Protein AF-A0A1K2EE56-F1 (afdb_monomer_lite)

pLDDT: mean 72.57, std 14.97, range [38.91, 89.44]

InterPro domains:
  IPR010872 MDMPI C-terminal [PF07398] (37-131)

Sequence (141 aa):
MSWFIAHCRRFGASFIRDSAYDGQITTGAPQPLPEEAALDGVDEFLSTCCAGPYTWPYEPAVVGYHATEGQSWRLSLSADGVRATHFPEPGTEPGTAVDASLRGTAGELVLALYSRVPVDSLKLDGDRRILDLLLERDPDA

Organism: Streptomyces atratus (NCBI:txid1893)

Foldseek 3Di:
DAVLLVQLVVFVVPDVPDPDDPPPPPDPDPDQDPQVRLLVLLQCSCCGSVWDQFADPDPWFKEKEAAPVAKIKIWTHHRRTIDIDTDRHHPPDDPPDHQKYWYYHSRVSSCCSNVVDPSVVTDMDHDCVVVVCSRNDDSVD

Secondary structure (DSSP, 8-state):
--HHHHHHHHHTTS-S-SSS-TT-TTS---PPPPHHHHHHHHHHHIIIII-BS----SS-EEEEEEETTS-EEEEEEETTEEEEEEESSTT-S-SPPPSEEEEE-HHHHHHHHTTSS-GGGSEEEE-HHHHHHHHH--TT-

Radius of gyration: 14.97 Å; chains: 1; bounding box: 31×32×46 Å

Structure (mmCIF, N/CA/C/O backbone):
data_AF-A0A1K2EE56-F1
#
_entry.id   AF-A0A1K2EE56-F1
#
loop_
_atom_site.group_PDB
_atom_site.id
_atom_site.type_symbol
_atom_site.label_atom_id
_atom_site.label_alt_id
_atom_site.label_comp_id
_atom_site.label_asym_id
_atom_site.label_entity_id
_atom_site.label_seq_id
_atom_site.pdbx_PDB_ins_code
_atom_site.Cartn_x
_atom_site.Cartn_y
_atom_site.Cartn_z
_atom_site.occupancy
_atom_site.B_iso_or_equiv
_atom_site.auth_seq_id
_atom_site.auth_comp_id
_atom_site.auth_asym_id
_atom_site.auth_atom_id
_atom_site.pdbx_PDB_model_num
ATOM 1 N N . MET A 1 1 ? 8.145 -17.348 2.581 1.00 48.38 1 MET A N 1
ATOM 2 C CA . MET A 1 1 ? 8.134 -16.059 3.306 1.00 48.38 1 MET A CA 1
ATOM 3 C C . MET A 1 1 ? 8.915 -15.100 2.446 1.00 48.38 1 MET A C 1
ATOM 5 O O . MET A 1 1 ? 10.114 -15.301 2.315 1.00 48.38 1 MET A O 1
ATOM 9 N N . SER A 1 2 ? 8.234 -14.173 1.778 1.00 54.34 2 SER A N 1
ATOM 10 C CA . SER A 1 2 ? 8.887 -13.279 0.827 1.00 54.34 2 SER A CA 1
ATOM 11 C C . SER A 1 2 ? 9.870 -12.350 1.534 1.00 54.34 2 SER A C 1
ATOM 13 O O . SER A 1 2 ? 9.592 -11.893 2.648 1.00 54.34 2 SER A O 1
ATOM 15 N N . TRP A 1 3 ? 11.016 -12.097 0.900 1.00 60.59 3 TRP A N 1
ATOM 16 C CA . TRP A 1 3 ? 12.071 -11.223 1.414 1.00 60.59 3 TRP A CA 1
ATOM 17 C C . TRP A 1 3 ? 11.515 -9.864 1.845 1.00 60.59 3 TRP A C 1
ATOM 19 O O . TRP A 1 3 ? 11.870 -9.379 2.917 1.00 60.59 3 TRP A O 1
ATOM 29 N N . PHE A 1 4 ? 10.550 -9.323 1.093 1.00 58.31 4 PHE A N 1
ATOM 30 C CA . PHE A 1 4 ? 9.868 -8.067 1.398 1.00 58.31 4 PHE A CA 1
ATOM 31 C C . PHE A 1 4 ? 9.355 -8.030 2.840 1.00 58.31 4 PHE A C 1
ATOM 33 O O . PHE A 1 4 ? 9.675 -7.121 3.597 1.00 58.31 4 PHE A O 1
ATOM 40 N N . ILE A 1 5 ? 8.668 -9.085 3.284 1.00 59.22 5 ILE A N 1
ATOM 41 C CA . ILE A 1 5 ? 8.123 -9.187 4.644 1.00 59.22 5 ILE A CA 1
ATOM 42 C C . ILE A 1 5 ? 9.253 -9.242 5.687 1.00 59.22 5 ILE A C 1
ATOM 44 O O . ILE A 1 5 ? 9.114 -8.699 6.785 1.00 59.22 5 ILE A O 1
ATOM 48 N N . ALA A 1 6 ? 10.374 -9.896 5.372 1.00 60.56 6 ALA A N 1
ATOM 49 C CA . ALA A 1 6 ? 11.528 -9.992 6.265 1.00 60.56 6 ALA A CA 1
ATOM 50 C C . ALA A 1 6 ? 12.303 -8.665 6.365 1.00 60.56 6 ALA A C 1
ATOM 52 O O . ALA A 1 6 ? 12.691 -8.269 7.466 1.00 60.56 6 ALA A O 1
ATOM 53 N N . HIS A 1 7 ? 12.479 -7.955 5.251 1.00 65.50 7 HIS A N 1
ATOM 54 C CA . HIS A 1 7 ? 13.113 -6.641 5.198 1.00 65.50 7 HIS A CA 1
ATOM 55 C C . HIS A 1 7 ? 12.245 -5.567 5.855 1.00 65.50 7 HIS A C 1
ATOM 57 O O . HIS A 1 7 ? 12.728 -4.839 6.719 1.00 65.50 7 HIS A O 1
ATOM 63 N N . CYS A 1 8 ? 10.943 -5.544 5.564 1.00 58.62 8 CYS A N 1
ATOM 64 C CA . CYS A 1 8 ? 9.997 -4.634 6.206 1.00 58.62 8 CYS A CA 1
ATOM 65 C C . CYS A 1 8 ? 9.959 -4.837 7.727 1.00 58.62 8 CYS A C 1
ATOM 67 O O . CYS A 1 8 ? 9.932 -3.875 8.484 1.00 58.62 8 CYS A O 1
ATOM 69 N N . ARG A 1 9 ? 10.050 -6.084 8.217 1.00 57.75 9 ARG A N 1
ATOM 70 C CA . ARG A 1 9 ? 10.185 -6.358 9.662 1.00 57.75 9 ARG A CA 1
ATOM 71 C C . ARG A 1 9 ? 11.516 -5.896 10.254 1.00 57.75 9 ARG A C 1
ATOM 73 O O . ARG A 1 9 ? 11.573 -5.621 11.449 1.00 57.75 9 ARG A O 1
ATOM 80 N N . ARG A 1 10 ? 12.584 -5.849 9.454 1.00 56.53 10 ARG A N 1
ATOM 81 C CA . ARG A 1 10 ? 13.910 -5.386 9.881 1.00 56.53 10 ARG A CA 1
ATOM 82 C C . ARG A 1 10 ? 13.981 -3.859 9.972 1.00 56.53 10 ARG A C 1
ATOM 84 O O . ARG A 1 10 ? 14.653 -3.361 10.869 1.00 56.53 10 ARG A O 1
ATOM 91 N N . PHE A 1 11 ? 13.290 -3.144 9.082 1.00 51.88 11 PHE A N 1
ATOM 92 C CA . PHE A 1 11 ? 13.270 -1.677 9.038 1.00 51.88 11 PHE A CA 1
ATOM 93 C C . PHE A 1 11 ? 12.128 -1.053 9.861 1.00 51.88 11 PHE A C 1
ATOM 95 O O . PHE A 1 11 ? 12.376 -0.097 10.591 1.00 51.88 11 PHE A O 1
ATOM 102 N N . GLY A 1 12 ? 10.938 -1.665 9.890 1.00 47.88 12 GLY A N 1
ATOM 103 C CA . GLY A 1 12 ? 9.771 -1.219 10.674 1.00 47.88 12 GLY A CA 1
ATOM 104 C C . GLY A 1 12 ? 9.897 -1.368 12.199 1.00 47.88 12 GLY A C 1
ATOM 105 O O . GLY A 1 12 ? 8.917 -1.227 12.925 1.00 47.88 12 GLY A O 1
ATOM 106 N N . ALA A 1 13 ? 11.091 -1.682 12.713 1.00 44.81 13 ALA A N 1
ATOM 107 C CA . ALA A 1 13 ? 11.395 -1.648 14.145 1.00 44.81 13 ALA A CA 1
ATOM 108 C C . ALA A 1 13 ? 11.810 -0.245 14.626 1.00 44.81 13 ALA A C 1
ATOM 110 O O . ALA A 1 13 ? 11.920 -0.007 15.832 1.00 44.81 13 ALA A O 1
ATOM 111 N N . SER A 1 14 ? 12.035 0.696 13.705 1.00 44.38 14 SER A N 1
ATOM 112 C CA . SER A 1 14 ? 12.159 2.100 14.055 1.00 44.38 14 SER A CA 1
ATOM 113 C C . SER A 1 14 ? 10.811 2.776 13.830 1.00 44.38 14 SER A C 1
ATOM 115 O O . SER A 1 14 ? 10.504 3.161 12.717 1.00 44.38 14 SER A O 1
ATOM 117 N N . PHE A 1 15 ? 10.085 3.009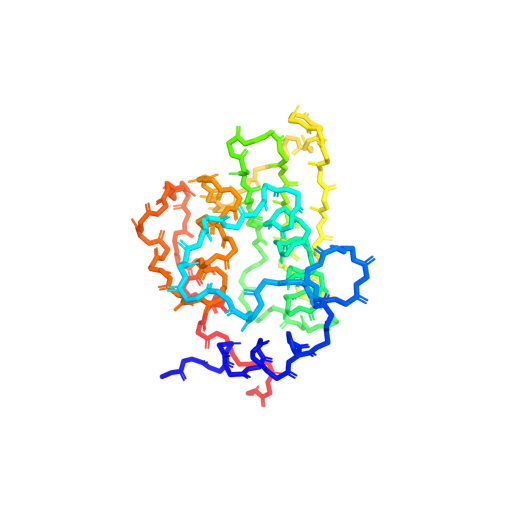 14.928 1.00 46.66 15 PHE A N 1
ATOM 118 C CA . PHE A 1 15 ? 9.266 4.214 15.115 1.00 46.66 15 PHE A CA 1
ATOM 119 C C . PHE A 1 15 ? 7.726 4.143 15.024 1.00 46.66 15 PHE A C 1
ATOM 121 O O . PHE A 1 15 ? 7.102 5.076 14.548 1.00 46.66 15 PHE A O 1
ATOM 128 N N . ILE A 1 16 ? 7.090 3.209 15.746 1.00 44.25 16 ILE A N 1
ATOM 129 C CA . ILE A 1 16 ? 5.915 3.593 16.570 1.00 44.25 16 ILE A CA 1
ATOM 130 C C . ILE A 1 16 ? 6.441 4.396 17.778 1.00 44.25 16 ILE A C 1
ATOM 132 O O . ILE A 1 16 ? 6.424 3.923 18.912 1.00 44.25 16 ILE A O 1
ATOM 136 N N . ARG A 1 17 ? 7.095 5.540 17.546 1.00 38.91 17 ARG A N 1
ATOM 137 C CA . ARG A 1 17 ? 7.895 6.206 18.589 1.00 38.91 17 ARG A CA 1
ATOM 138 C C . ARG A 1 17 ? 7.909 7.732 18.453 1.00 38.91 17 ARG A C 1
ATOM 140 O O . ARG A 1 17 ? 8.930 8.303 18.753 1.00 38.91 17 ARG A O 1
ATOM 147 N N . ASP A 1 18 ? 6.811 8.408 18.088 1.00 42.44 18 ASP A N 1
ATOM 148 C CA . ASP A 1 18 ? 6.636 9.822 18.531 1.00 42.44 18 ASP A CA 1
ATOM 149 C C . ASP A 1 18 ? 5.214 10.401 18.568 1.00 42.44 18 ASP A C 1
ATOM 151 O O . ASP A 1 18 ? 5.056 11.589 18.825 1.00 42.44 18 ASP A O 1
ATOM 155 N N . SER A 1 19 ? 4.133 9.639 18.407 1.00 46.56 19 SER A N 1
ATOM 156 C CA . SER A 1 19 ? 2.819 10.189 18.776 1.00 46.56 19 SER A CA 1
ATOM 157 C C . SER A 1 19 ? 1.923 9.147 19.432 1.00 46.56 19 SER A C 1
ATOM 159 O O . SER A 1 19 ? 1.228 8.373 18.794 1.00 46.56 19 SER A O 1
ATOM 161 N N . ALA A 1 20 ? 1.967 9.144 20.768 1.00 42.81 20 ALA A N 1
ATOM 162 C CA . ALA A 1 20 ? 0.908 8.664 21.659 1.00 42.81 20 ALA A CA 1
ATOM 163 C C . ALA A 1 20 ? 0.602 7.149 21.765 1.00 42.81 20 ALA A C 1
ATOM 165 O O . ALA A 1 20 ? -0.478 6.810 22.242 1.00 42.81 20 ALA A O 1
ATOM 166 N N . TYR A 1 21 ? 1.515 6.227 21.427 1.00 48.47 21 TYR A N 1
ATOM 167 C CA . TYR A 1 21 ? 1.211 4.781 21.524 1.00 48.47 21 TYR A CA 1
ATOM 168 C C . TYR A 1 21 ? 1.878 3.984 22.669 1.00 48.47 21 TYR A C 1
ATOM 170 O O . TYR A 1 21 ? 1.468 2.856 22.934 1.00 48.47 21 TYR A O 1
ATOM 178 N N . ASP A 1 22 ? 2.810 4.532 23.456 1.00 45.53 22 ASP A N 1
ATOM 179 C CA . ASP A 1 22 ? 3.476 3.748 24.529 1.00 45.53 22 ASP A CA 1
ATOM 180 C C . ASP A 1 22 ? 2.596 3.470 25.784 1.00 45.53 22 ASP A C 1
ATOM 182 O O . ASP A 1 22 ? 3.081 3.096 26.849 1.00 45.53 22 ASP A O 1
ATOM 186 N N . GLY A 1 23 ? 1.271 3.649 25.687 1.00 47.28 23 GLY A N 1
ATOM 187 C CA . GLY A 1 23 ? 0.319 3.445 26.787 1.00 47.28 23 GLY A CA 1
ATOM 188 C C . GLY A 1 23 ? -0.467 2.125 26.773 1.00 47.28 23 GLY A C 1
ATOM 189 O O . GLY A 1 23 ? -1.048 1.769 27.798 1.00 47.28 23 GLY A O 1
ATOM 190 N N . GLN A 1 24 ? -0.528 1.384 25.657 1.00 48.72 24 GLN A N 1
ATOM 191 C CA . GLN A 1 24 ? -1.513 0.292 25.497 1.00 48.72 24 GLN A CA 1
ATOM 192 C C . GLN A 1 24 ? -0.964 -1.145 25.551 1.00 48.72 24 GLN A C 1
ATOM 194 O O . GLN A 1 24 ? -1.748 -2.089 25.471 1.00 48.72 24 GLN A O 1
ATOM 199 N N . ILE A 1 25 ? 0.329 -1.361 25.817 1.00 46.16 25 ILE A N 1
ATOM 200 C CA . ILE A 1 25 ? 0.898 -2.724 25.957 1.00 46.16 25 ILE A CA 1
ATOM 201 C C . ILE A 1 25 ? 0.591 -3.392 27.325 1.00 46.16 25 ILE A C 1
ATOM 203 O O . ILE A 1 25 ? 1.012 -4.515 27.586 1.00 46.16 25 ILE A O 1
ATOM 207 N N . THR A 1 26 ? -0.228 -2.780 28.191 1.00 43.41 26 THR A N 1
ATOM 208 C CA . THR A 1 26 ? -0.585 -3.367 29.507 1.00 43.41 26 THR A CA 1
ATOM 209 C C . THR A 1 26 ? -1.985 -4.000 29.565 1.00 43.41 26 THR A C 1
ATOM 211 O O . THR A 1 26 ? -2.305 -4.692 30.530 1.00 43.41 26 THR A O 1
ATOM 214 N N . THR A 1 27 ? -2.830 -3.845 28.543 1.00 41.09 27 THR A N 1
ATOM 215 C CA . THR A 1 27 ? -4.244 -4.257 28.630 1.00 41.09 27 THR A CA 1
ATOM 216 C C . THR A 1 27 ? -4.588 -5.144 27.444 1.00 41.09 27 THR A C 1
ATOM 218 O O . THR A 1 27 ? -4.785 -4.650 26.345 1.00 41.09 27 THR A O 1
ATOM 221 N N . GLY A 1 28 ? -4.611 -6.464 27.646 1.00 40.88 28 GLY A N 1
ATOM 222 C CA . GLY A 1 28 ? -4.749 -7.502 26.612 1.00 40.88 28 GLY A CA 1
ATOM 223 C C . GLY A 1 28 ? -6.086 -7.553 25.854 1.00 40.88 28 GLY A C 1
ATOM 224 O O . GLY A 1 28 ? -6.672 -8.625 25.729 1.00 40.88 28 GLY A O 1
ATOM 225 N N . ALA A 1 29 ? -6.560 -6.424 25.331 1.00 40.78 29 ALA A N 1
ATOM 226 C CA . ALA A 1 29 ? -7.643 -6.336 24.367 1.00 40.78 29 ALA A CA 1
ATOM 227 C C . ALA A 1 29 ? -7.073 -5.752 23.062 1.00 40.78 29 ALA A C 1
ATOM 229 O O . ALA A 1 29 ? -6.585 -4.622 23.084 1.00 40.78 29 ALA A O 1
ATOM 230 N N . PRO A 1 30 ? -7.104 -6.479 21.930 1.00 48.38 30 PRO A N 1
ATOM 231 C CA . PRO A 1 30 ? -6.744 -5.911 20.637 1.00 48.38 30 PRO A CA 1
ATOM 232 C C . PRO A 1 30 ? -7.795 -4.859 20.272 1.00 48.38 30 PRO A C 1
ATOM 234 O O . PRO A 1 30 ? -8.851 -5.173 19.727 1.00 48.38 30 PRO A O 1
ATOM 237 N N . GLN A 1 31 ? -7.548 -3.610 20.655 1.00 52.69 31 GLN A N 1
ATOM 238 C CA . GLN A 1 31 ? -8.351 -2.486 20.201 1.00 52.69 31 GLN A CA 1
ATOM 239 C C . GLN A 1 31 ? -7.957 -2.168 18.754 1.00 52.69 31 GLN A C 1
ATOM 241 O O . GLN A 1 31 ? -6.777 -2.291 18.410 1.00 52.69 31 GLN A O 1
ATOM 246 N N . PRO A 1 32 ? -8.929 -1.805 17.897 1.00 60.03 32 PRO A N 1
ATOM 247 C CA . PRO A 1 32 ? -8.628 -1.371 16.540 1.00 60.03 32 PRO A CA 1
ATOM 248 C C . PRO A 1 32 ? -7.619 -0.219 16.595 1.00 60.03 32 PRO A C 1
ATOM 250 O O . PRO A 1 32 ? -7.720 0.651 17.463 1.00 60.03 32 PRO A O 1
ATOM 253 N N . LEU A 1 33 ? -6.623 -0.262 15.704 1.00 64.31 33 LEU A N 1
ATOM 254 C CA . LEU A 1 33 ? -5.613 0.787 15.586 1.00 64.31 33 LEU A CA 1
ATOM 255 C C . LEU A 1 33 ? -6.314 2.147 15.434 1.00 64.31 33 LEU A C 1
ATOM 257 O O . LEU A 1 33 ? -7.255 2.237 14.640 1.00 64.31 33 LEU A O 1
ATOM 261 N N . PRO A 1 34 ? -5.889 3.186 16.177 1.00 74.56 34 PRO A N 1
ATOM 262 C CA . PRO A 1 34 ? -6.380 4.538 15.959 1.00 74.56 34 PRO A CA 1
ATOM 263 C C . PRO A 1 34 ? -6.172 4.930 14.498 1.00 74.56 34 PRO A C 1
ATOM 265 O O . PRO A 1 34 ? -5.117 4.645 13.934 1.00 74.56 34 PRO A O 1
ATOM 268 N N . GLU A 1 35 ? -7.161 5.591 13.908 1.00 78.69 35 GLU A N 1
ATOM 269 C CA . GLU A 1 35 ? -7.138 6.019 12.508 1.00 78.69 35 GLU A CA 1
ATOM 270 C C . GLU A 1 35 ? -5.854 6.783 12.165 1.00 78.69 35 GLU A C 1
ATOM 272 O O . GLU A 1 35 ? -5.132 6.382 11.258 1.00 78.69 35 GLU A O 1
ATOM 277 N N . GLU A 1 36 ? -5.504 7.802 12.953 1.00 77.19 36 GLU A N 1
ATOM 278 C CA . GLU A 1 36 ? -4.295 8.609 12.739 1.00 77.19 36 GLU A CA 1
ATOM 279 C C . GLU A 1 36 ? -3.015 7.762 12.761 1.00 77.19 36 GLU A C 1
ATOM 281 O O . GLU A 1 36 ? -2.142 7.943 11.919 1.00 77.19 36 GLU A O 1
ATOM 286 N N . ALA A 1 37 ? -2.930 6.782 13.666 1.00 78.00 37 ALA A N 1
ATOM 287 C CA . ALA A 1 37 ? -1.782 5.881 13.757 1.00 78.00 37 ALA A CA 1
ATOM 288 C C . ALA A 1 37 ? -1.730 4.881 12.592 1.00 78.00 37 ALA A C 1
ATOM 290 O O . ALA A 1 37 ? -0.652 4.490 12.151 1.00 78.00 37 ALA A O 1
ATOM 291 N N . ALA A 1 38 ? -2.886 4.445 12.090 1.00 82.38 38 ALA A N 1
ATOM 292 C CA . ALA A 1 38 ? -2.947 3.579 10.924 1.00 82.38 38 ALA A CA 1
ATOM 293 C C . ALA A 1 38 ? -2.538 4.335 9.651 1.00 82.38 38 ALA A C 1
ATOM 295 O O . ALA A 1 38 ? -1.778 3.798 8.852 1.00 82.38 38 ALA A O 1
ATOM 296 N N . LEU A 1 39 ? -2.995 5.580 9.492 1.00 83.00 39 LEU A N 1
ATOM 297 C CA . LEU A 1 39 ? -2.630 6.467 8.385 1.00 83.00 39 LEU A CA 1
ATOM 298 C C . LEU A 1 39 ? -1.123 6.773 8.391 1.00 83.00 39 LEU A C 1
ATOM 300 O O . LEU A 1 39 ? -0.461 6.591 7.370 1.00 83.00 39 LEU A O 1
ATOM 304 N N . ASP A 1 40 ? -0.580 7.157 9.550 1.00 82.69 40 ASP A N 1
ATOM 305 C CA . ASP A 1 40 ? 0.857 7.391 9.750 1.00 82.69 40 ASP A CA 1
ATOM 306 C C . ASP A 1 40 ? 1.679 6.124 9.459 1.00 82.69 40 ASP A C 1
ATOM 308 O O . ASP A 1 40 ? 2.674 6.168 8.742 1.00 82.69 40 ASP A O 1
ATOM 312 N N . GLY A 1 41 ? 1.197 4.959 9.904 1.00 81.56 41 GLY A N 1
ATOM 313 C CA . G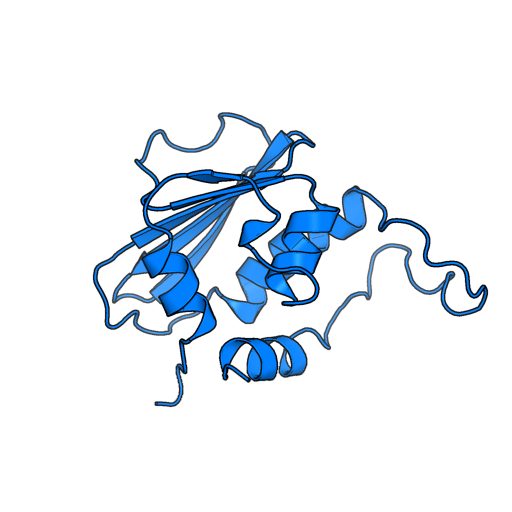LY A 1 41 ? 1.840 3.676 9.627 1.00 81.56 41 GLY A CA 1
ATOM 314 C C . GLY A 1 41 ? 1.85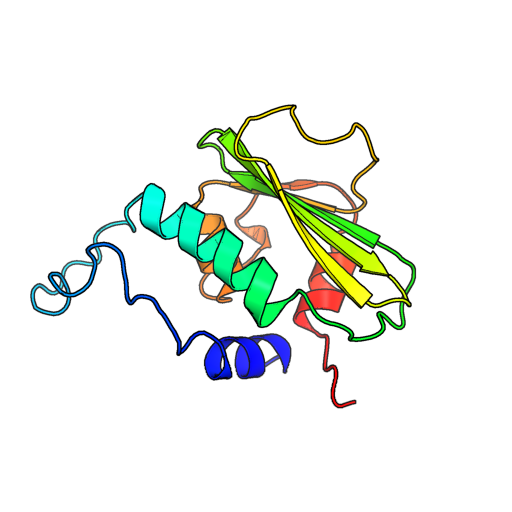7 3.287 8.144 1.00 81.56 41 GLY A C 1
ATOM 315 O O . GLY A 1 41 ? 2.819 2.667 7.695 1.00 81.56 41 GLY A O 1
ATOM 316 N N . VAL A 1 42 ? 0.829 3.640 7.360 1.00 84.81 42 VAL A N 1
ATOM 317 C CA . VAL A 1 42 ? 0.853 3.434 5.898 1.00 84.81 42 VAL A CA 1
ATOM 318 C C . VAL A 1 42 ? 1.905 4.334 5.250 1.00 84.81 42 VAL A C 1
ATOM 320 O O . VAL A 1 42 ? 2.684 3.851 4.426 1.00 84.81 42 VAL A O 1
ATOM 323 N N . ASP A 1 43 ? 1.943 5.618 5.618 1.00 85.38 43 ASP A N 1
ATOM 324 C CA . ASP A 1 43 ? 2.901 6.576 5.056 1.00 85.38 43 ASP A CA 1
ATOM 325 C C . ASP A 1 43 ? 4.350 6.178 5.354 1.00 85.38 43 ASP A C 1
ATOM 327 O O . ASP A 1 43 ? 5.176 6.054 4.442 1.00 85.38 43 ASP A O 1
ATOM 331 N N . GLU A 1 44 ? 4.628 5.888 6.627 1.00 82.56 44 GLU A N 1
ATOM 332 C CA . GLU A 1 44 ? 5.936 5.454 7.106 1.00 82.56 44 GLU A CA 1
ATOM 333 C C . GLU A 1 44 ? 6.383 4.193 6.376 1.00 82.56 44 GLU A C 1
ATOM 335 O O . GLU A 1 44 ? 7.477 4.158 5.816 1.00 82.56 44 GLU A O 1
ATOM 340 N N . PHE A 1 45 ? 5.521 3.182 6.283 1.00 82.44 45 PHE A N 1
ATOM 341 C CA . PHE A 1 45 ? 5.881 1.933 5.628 1.00 82.44 45 PHE A CA 1
ATOM 342 C C . PHE A 1 45 ? 6.225 2.144 4.148 1.00 82.44 45 PHE A C 1
ATOM 344 O O . PHE A 1 45 ? 7.223 1.614 3.652 1.00 82.44 45 PHE A O 1
ATOM 351 N N . LEU A 1 46 ? 5.431 2.935 3.423 1.00 84.88 46 LEU A N 1
ATOM 352 C CA . LEU A 1 46 ? 5.687 3.213 2.010 1.00 84.88 46 LEU A CA 1
ATOM 353 C C . LEU A 1 46 ? 6.969 4.030 1.811 1.00 84.88 46 LEU A C 1
ATOM 355 O O . LEU A 1 46 ? 7.717 3.764 0.870 1.00 84.88 46 LEU A O 1
ATOM 359 N N . SER A 1 47 ? 7.247 4.993 2.686 1.00 80.81 47 SER A N 1
ATOM 360 C CA . SER A 1 47 ? 8.432 5.851 2.605 1.00 80.81 47 SER A CA 1
ATOM 361 C C . SER A 1 47 ? 9.717 5.143 3.060 1.00 80.81 47 SER A C 1
ATOM 363 O O . SER A 1 47 ? 10.775 5.324 2.460 1.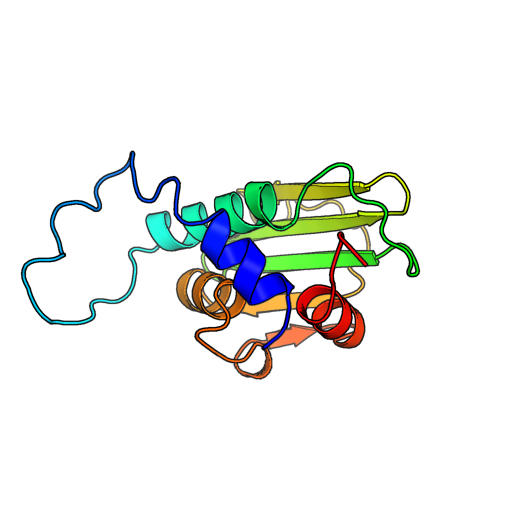00 80.81 47 SER A O 1
ATOM 365 N N . THR A 1 48 ? 9.637 4.289 4.080 1.00 79.69 48 THR A N 1
ATOM 366 C CA . THR A 1 48 ? 10.795 3.614 4.681 1.00 79.69 48 THR A CA 1
ATOM 367 C C . THR A 1 48 ? 11.089 2.266 4.033 1.00 79.69 48 THR A C 1
ATOM 369 O O . THR A 1 48 ? 12.246 1.948 3.762 1.00 79.69 48 THR A O 1
ATOM 372 N N . CYS A 1 49 ? 10.063 1.438 3.818 1.00 75.38 49 CYS A N 1
ATOM 373 C CA . CYS A 1 49 ? 10.244 0.061 3.357 1.00 75.38 49 CYS A CA 1
ATOM 374 C C . CYS A 1 49 ? 10.167 -0.069 1.833 1.00 75.38 49 CYS A C 1
ATOM 376 O O . CYS A 1 49 ? 10.838 -0.928 1.258 1.00 75.38 49 CYS A O 1
ATOM 378 N N . CYS A 1 50 ? 9.351 0.759 1.174 1.00 76.56 50 CYS A N 1
ATOM 379 C CA . CYS A 1 50 ? 9.158 0.676 -0.273 1.00 76.56 50 CYS A CA 1
ATOM 380 C C . CYS A 1 50 ? 9.981 1.715 -1.039 1.00 76.56 50 CYS A C 1
ATOM 382 O O . CYS A 1 50 ? 10.553 1.382 -2.080 1.00 76.56 50 CYS A O 1
ATOM 384 N N . ALA A 1 51 ? 10.040 2.961 -0.564 1.00 80.88 51 ALA A N 1
ATOM 385 C CA . ALA A 1 51 ? 10.766 4.019 -1.250 1.00 80.88 51 ALA A CA 1
ATOM 386 C C . ALA A 1 51 ? 12.281 3.896 -1.045 1.00 80.88 51 ALA A C 1
ATOM 388 O O . ALA A 1 51 ? 12.785 3.531 0.014 1.00 80.88 51 ALA A O 1
ATOM 389 N N . GLY A 1 52 ? 13.030 4.197 -2.099 1.00 79.56 52 GLY A N 1
ATOM 390 C CA . GLY A 1 52 ? 14.482 4.114 -2.076 1.00 79.56 52 GLY A CA 1
ATOM 391 C C . GLY A 1 52 ? 15.095 4.137 -3.472 1.00 79.56 52 GLY A C 1
ATOM 392 O O . GLY A 1 52 ? 14.381 4.044 -4.474 1.00 79.56 52 GLY A O 1
ATOM 393 N N . PRO A 1 53 ? 16.434 4.223 -3.562 1.00 76.00 53 PRO A N 1
ATOM 394 C CA . PRO A 1 53 ? 17.167 4.301 -4.828 1.00 76.00 53 PRO A CA 1
ATOM 395 C C . PRO A 1 53 ? 17.237 2.954 -5.569 1.00 76.00 53 PRO A C 1
ATOM 397 O O . PRO A 1 53 ? 18.071 2.765 -6.448 1.00 76.00 53 PRO A O 1
ATOM 400 N N . TYR A 1 54 ? 16.407 1.986 -5.185 1.00 73.19 54 TYR A N 1
ATOM 401 C CA . TYR A 1 54 ? 16.461 0.638 -5.715 1.00 73.19 54 TYR A CA 1
ATOM 402 C C . TYR A 1 54 ? 15.792 0.574 -7.084 1.00 73.19 54 TYR A C 1
ATOM 404 O O . TYR A 1 54 ? 14.597 0.850 -7.203 1.00 73.19 54 TYR A O 1
ATOM 412 N N . THR A 1 55 ? 16.532 0.120 -8.088 1.00 77.25 55 THR A N 1
ATOM 413 C CA . THR A 1 55 ? 16.010 -0.092 -9.437 1.00 77.25 55 THR A CA 1
ATOM 414 C C . THR A 1 55 ? 14.872 -1.110 -9.430 1.00 77.25 55 THR A C 1
ATOM 416 O O . THR A 1 55 ? 14.988 -2.200 -8.861 1.00 77.25 55 THR A O 1
ATOM 419 N N . TRP A 1 56 ? 13.755 -0.744 -10.056 1.00 78.75 56 TRP A N 1
ATOM 420 C CA . TRP A 1 56 ? 12.673 -1.665 -10.378 1.00 78.75 56 TRP A CA 1
ATOM 421 C C . TRP A 1 56 ? 13.021 -2.391 -11.691 1.00 78.75 56 TRP A C 1
ATOM 423 O O . TRP A 1 56 ? 13.107 -1.730 -12.725 1.00 78.75 56 TRP A O 1
ATOM 433 N N . PRO A 1 57 ? 13.284 -3.714 -11.671 1.00 71.44 57 PRO A N 1
ATOM 434 C CA . PRO A 1 57 ? 13.743 -4.460 -12.849 1.00 71.44 57 PRO A CA 1
ATOM 435 C C . PRO A 1 57 ? 12.608 -4.823 -13.821 1.00 71.44 57 PRO A C 1
ATOM 437 O O . PRO A 1 57 ? 12.871 -5.354 -14.898 1.00 71.44 57 PRO A O 1
ATOM 440 N N . TYR A 1 58 ? 11.357 -4.563 -13.435 1.00 79.62 58 TYR A N 1
ATOM 441 C CA . TYR A 1 58 ? 10.171 -4.787 -14.256 1.00 79.62 58 TYR A CA 1
ATOM 442 C C . TYR A 1 58 ? 9.722 -3.487 -14.937 1.00 79.62 58 TYR A C 1
ATOM 444 O O . TYR A 1 58 ? 10.363 -2.441 -14.810 1.00 79.62 58 TYR A O 1
ATOM 452 N N . GLU A 1 59 ? 8.611 -3.545 -15.671 1.00 82.44 59 GLU A N 1
ATOM 453 C CA . GLU A 1 59 ? 8.027 -2.356 -16.292 1.00 82.44 59 GLU A CA 1
ATOM 454 C C . GLU A 1 59 ? 7.676 -1.302 -15.225 1.00 82.44 59 GLU A C 1
ATOM 456 O O . GLU A 1 59 ? 7.199 -1.670 -14.143 1.00 82.44 59 GLU A O 1
ATOM 461 N N . PRO A 1 60 ? 7.937 -0.005 -15.490 1.00 84.69 60 PRO A N 1
ATOM 462 C CA . PRO A 1 60 ? 7.556 1.067 -14.583 1.00 84.69 60 PRO A CA 1
ATOM 463 C C . PRO A 1 60 ? 6.064 0.997 -14.277 1.00 84.69 60 PRO A C 1
ATOM 465 O O . PRO A 1 60 ? 5.255 0.871 -15.192 1.00 84.69 60 PRO A O 1
ATOM 468 N N . ALA A 1 61 ? 5.723 1.086 -12.999 1.00 87.62 61 ALA A N 1
ATOM 469 C CA . ALA A 1 61 ? 4.368 0.874 -12.522 1.00 87.62 61 ALA A CA 1
ATOM 470 C C . ALA A 1 61 ? 4.020 1.856 -11.405 1.00 87.62 61 ALA A C 1
ATOM 472 O O . ALA A 1 61 ? 4.868 2.234 -10.597 1.00 87.62 61 ALA A O 1
ATOM 473 N N . VAL A 1 62 ? 2.758 2.254 -11.328 1.00 88.50 62 VAL A N 1
ATOM 474 C CA . VAL A 1 62 ? 2.241 3.152 -10.299 1.00 88.50 62 VAL A CA 1
ATOM 475 C C . VAL A 1 62 ? 1.167 2.432 -9.500 1.00 88.50 62 VAL A C 1
ATOM 477 O O . VAL A 1 62 ? 0.138 2.029 -10.038 1.00 88.50 62 VAL A O 1
ATOM 480 N N . VAL A 1 63 ? 1.390 2.313 -8.193 1.00 88.19 63 VAL A N 1
ATOM 481 C CA . VAL A 1 63 ? 0.428 1.717 -7.264 1.00 88.19 63 VAL A CA 1
ATOM 482 C C . VAL A 1 63 ? -0.223 2.809 -6.422 1.00 88.19 63 VAL A C 1
ATOM 484 O O . VAL A 1 63 ? 0.471 3.564 -5.743 1.00 88.19 63 VAL A O 1
ATOM 487 N N . GLY A 1 64 ? -1.549 2.891 -6.458 1.00 89.38 64 GLY A N 1
ATOM 488 C CA . GLY A 1 64 ? -2.352 3.745 -5.587 1.00 89.38 64 GLY A CA 1
ATOM 489 C C . GLY A 1 64 ? -2.814 3.009 -4.329 1.00 89.38 64 GLY A C 1
ATOM 490 O O . GLY A 1 64 ? -3.209 1.848 -4.371 1.00 89.38 64 GLY A O 1
ATOM 491 N N . TYR A 1 65 ? -2.821 3.694 -3.199 1.00 88.12 65 TYR A N 1
ATOM 492 C CA . TYR A 1 65 ? -3.411 3.225 -1.952 1.00 88.12 65 TYR A CA 1
ATOM 493 C C . TYR A 1 65 ? -4.399 4.287 -1.508 1.00 88.12 65 TYR A C 1
ATOM 495 O O . TYR A 1 65 ? -4.031 5.448 -1.393 1.00 88.12 65 TYR A O 1
ATOM 503 N N . HIS A 1 66 ? -5.646 3.915 -1.259 1.00 88.25 66 HIS A N 1
ATOM 504 C CA . HIS A 1 66 ? -6.668 4.864 -0.840 1.00 88.25 66 HIS A CA 1
ATOM 505 C C . HIS A 1 66 ? -7.333 4.366 0.435 1.00 88.25 66 HIS A C 1
ATOM 507 O O . HIS A 1 66 ? -8.002 3.326 0.436 1.00 88.25 66 HIS A O 1
ATOM 513 N N . ALA A 1 67 ? -7.170 5.143 1.500 1.00 89.12 67 ALA A N 1
ATOM 514 C CA . ALA A 1 67 ? -7.911 4.963 2.730 1.00 89.12 67 ALA A CA 1
ATOM 515 C C . ALA A 1 67 ? -9.342 5.488 2.548 1.00 89.12 67 ALA A C 1
ATOM 517 O O . ALA A 1 67 ? -9.575 6.541 1.947 1.00 89.12 67 ALA A O 1
ATOM 518 N N . THR A 1 68 ? -10.320 4.770 3.092 1.00 86.12 68 THR A N 1
ATOM 519 C CA . THR A 1 68 ? -11.719 5.229 3.163 1.00 86.12 68 THR A CA 1
ATOM 520 C C . THR A 1 68 ? -11.896 6.508 3.983 1.00 86.12 68 THR A C 1
ATOM 522 O O . THR A 1 68 ? -12.857 7.246 3.790 1.00 86.12 68 THR A O 1
ATOM 525 N N . GLU A 1 69 ? -10.929 6.774 4.847 1.00 84.12 69 GLU A N 1
ATOM 526 C CA . GLU A 1 69 ? -10.750 7.934 5.706 1.00 84.12 69 GLU A CA 1
ATOM 527 C C . GLU A 1 69 ? -10.367 9.200 4.911 1.00 84.12 69 GLU A C 1
ATOM 529 O O . GLU A 1 69 ? -10.384 10.307 5.437 1.00 84.12 69 GLU A O 1
ATOM 534 N N . GLY A 1 70 ? -10.083 9.058 3.609 1.00 79.81 70 GLY A N 1
ATOM 535 C CA . GLY A 1 70 ? -9.910 10.168 2.667 1.00 79.81 70 GLY A CA 1
ATOM 536 C C . GLY A 1 70 ? -8.464 10.442 2.268 1.00 79.81 70 GLY A C 1
ATOM 537 O O . GLY A 1 70 ? -8.239 11.161 1.297 1.00 79.81 70 GLY A O 1
ATOM 538 N N . GLN A 1 71 ? -7.488 9.836 2.944 1.00 84.44 71 GLN A N 1
ATOM 539 C CA . GLN A 1 71 ? -6.084 9.935 2.546 1.00 84.44 71 GLN A CA 1
ATOM 540 C C . GLN A 1 71 ? -5.747 8.956 1.424 1.00 84.44 71 GLN A C 1
ATOM 542 O O . GLN A 1 71 ? -6.330 7.875 1.310 1.00 84.44 71 GLN A O 1
ATOM 547 N N . SER A 1 72 ? -4.801 9.335 0.571 1.00 88.19 72 SER A N 1
ATOM 548 C CA . SER A 1 72 ? -4.288 8.466 -0.485 1.00 88.19 72 SER A CA 1
ATOM 549 C C . SER A 1 72 ? -2.766 8.521 -0.546 1.00 88.19 72 SER A C 1
ATOM 551 O O . SER A 1 72 ? -2.150 9.539 -0.246 1.00 88.19 72 SER A O 1
ATOM 553 N N . TRP A 1 73 ? -2.149 7.425 -0.961 1.00 89.00 73 TRP A N 1
ATOM 554 C CA . TRP A 1 73 ? -0.718 7.326 -1.201 1.00 89.00 73 TRP A CA 1
ATOM 555 C C . TRP A 1 73 ? -0.479 6.757 -2.582 1.00 89.00 73 TRP A C 1
ATOM 557 O O . TRP A 1 73 ? -1.266 5.973 -3.108 1.00 89.00 73 TRP A O 1
ATOM 567 N N . ARG A 1 74 ? 0.657 7.116 -3.155 1.00 89.44 74 ARG A N 1
ATOM 568 C CA . ARG A 1 74 ? 1.098 6.623 -4.446 1.00 89.44 74 ARG A CA 1
ATOM 569 C C . ARG A 1 74 ? 2.514 6.129 -4.348 1.00 89.44 74 ARG A C 1
ATOM 571 O O . ARG A 1 74 ? 3.391 6.840 -3.869 1.00 89.44 74 ARG A O 1
ATOM 578 N N . LEU A 1 75 ? 2.742 4.943 -4.880 1.00 88.44 75 LEU A N 1
ATOM 579 C CA . LEU A 1 75 ? 4.059 4.368 -5.025 1.00 88.44 75 LEU A CA 1
ATOM 580 C C . LEU A 1 75 ? 4.405 4.308 -6.510 1.00 88.44 75 LEU A C 1
ATOM 582 O O . LEU A 1 75 ? 3.826 3.529 -7.261 1.00 88.44 75 LEU A O 1
ATOM 586 N N . SER A 1 76 ? 5.334 5.160 -6.929 1.00 88.38 76 SER A N 1
ATOM 587 C CA . SER A 1 76 ? 5.870 5.159 -8.289 1.00 88.38 76 SER A CA 1
ATOM 588 C C . SER A 1 76 ? 7.088 4.243 -8.337 1.00 88.38 76 SER A C 1
ATOM 590 O O . SER A 1 76 ? 8.104 4.537 -7.705 1.00 88.38 76 SER A O 1
ATOM 592 N N . LEU A 1 77 ? 6.980 3.140 -9.069 1.00 86.56 77 LEU A N 1
ATOM 593 C CA . LEU A 1 77 ? 8.030 2.158 -9.309 1.00 86.56 77 LEU A CA 1
ATOM 594 C C . LEU A 1 77 ? 8.667 2.465 -10.664 1.00 86.56 77 LEU A C 1
ATOM 596 O O . LEU A 1 77 ? 7.998 2.446 -11.696 1.00 86.56 77 LEU A O 1
ATOM 600 N N . SER A 1 78 ? 9.960 2.771 -10.675 1.00 84.94 78 SER A N 1
ATOM 601 C CA . SER A 1 78 ? 10.690 3.087 -11.903 1.00 84.94 78 SER A CA 1
ATOM 602 C C . SER A 1 78 ? 12.111 2.531 -11.861 1.00 84.94 78 SER A C 1
ATOM 604 O O . SER A 1 78 ? 12.625 2.176 -10.797 1.00 84.94 78 SER A O 1
ATOM 606 N N . ALA A 1 79 ? 12.770 2.475 -13.019 1.00 81.06 79 ALA A N 1
ATOM 607 C CA . ALA A 1 79 ? 14.169 2.059 -13.097 1.00 81.06 79 ALA A CA 1
ATOM 608 C C . ALA A 1 79 ? 15.104 2.997 -12.301 1.00 81.06 79 ALA A C 1
ATOM 610 O O . ALA A 1 79 ? 16.108 2.546 -11.749 1.00 81.06 79 ALA A O 1
ATOM 611 N N . ASP A 1 80 ? 14.733 4.277 -12.180 1.00 80.38 80 ASP A N 1
ATOM 612 C CA . ASP A 1 80 ? 15.462 5.305 -11.424 1.00 80.38 80 ASP A CA 1
ATOM 613 C C . ASP A 1 80 ? 15.238 5.231 -9.903 1.00 80.38 80 ASP A C 1
ATOM 615 O O . ASP A 1 80 ? 15.856 5.974 -9.137 1.00 80.38 80 ASP A O 1
ATOM 619 N N . GLY A 1 81 ? 14.336 4.358 -9.454 1.00 81.75 81 GLY A N 1
ATOM 620 C CA . GLY A 1 81 ? 14.023 4.160 -8.047 1.00 81.75 81 GLY A CA 1
ATOM 621 C C . GLY A 1 81 ? 12.529 4.096 -7.765 1.00 81.75 81 GLY A C 1
ATOM 622 O O . GLY A 1 81 ? 11.677 4.298 -8.638 1.00 81.75 81 GLY A O 1
ATOM 623 N N . VAL A 1 82 ? 12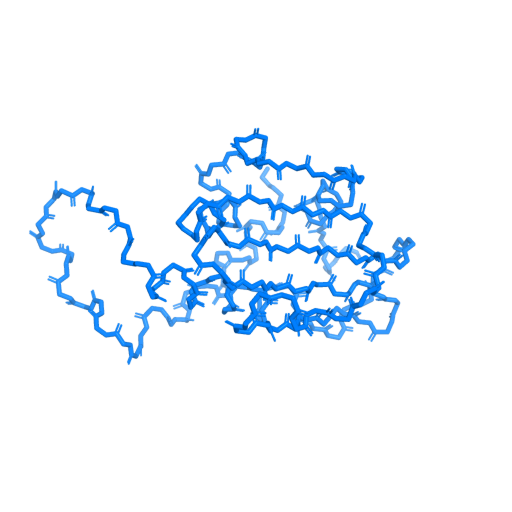.225 3.840 -6.498 1.00 85.38 82 VAL A N 1
ATOM 624 C CA . VAL A 1 82 ? 10.862 3.784 -5.980 1.00 85.38 82 VAL A CA 1
ATOM 625 C C . VAL A 1 82 ? 10.592 5.028 -5.143 1.00 85.38 82 VAL A C 1
ATOM 627 O O . VAL A 1 82 ? 11.372 5.363 -4.250 1.00 85.38 82 VAL A O 1
ATOM 630 N N . ARG A 1 83 ? 9.486 5.723 -5.424 1.00 85.75 83 ARG A N 1
ATOM 631 C CA . ARG A 1 83 ? 9.081 6.938 -4.703 1.00 85.75 83 ARG A CA 1
ATOM 632 C C . ARG A 1 83 ? 7.672 6.796 -4.152 1.00 85.75 83 ARG A C 1
ATOM 634 O O . ARG A 1 83 ? 6.738 6.577 -4.920 1.00 85.75 83 ARG A O 1
ATOM 641 N N . ALA A 1 84 ? 7.532 6.975 -2.844 1.00 86.75 84 ALA A N 1
ATOM 642 C CA . ALA A 1 84 ? 6.242 7.162 -2.199 1.00 86.75 84 ALA A CA 1
ATOM 643 C C . ALA A 1 84 ? 5.838 8.643 -2.262 1.00 86.75 84 ALA A C 1
ATOM 645 O O . ALA A 1 84 ? 6.678 9.541 -2.188 1.00 86.75 84 ALA A O 1
ATOM 646 N N . THR A 1 85 ? 4.554 8.913 -2.450 1.00 86.62 85 THR A N 1
ATOM 647 C CA . THR A 1 85 ? 3.970 10.255 -2.416 1.00 86.62 85 THR A CA 1
ATOM 648 C C . THR A 1 85 ? 2.664 10.186 -1.651 1.00 86.62 85 THR A C 1
ATOM 650 O O . THR A 1 85 ? 1.784 9.402 -2.002 1.00 86.62 85 THR A O 1
ATOM 653 N N . HIS A 1 86 ? 2.548 11.005 -0.613 1.00 84.56 86 HIS A N 1
ATOM 654 C CA . HIS A 1 86 ? 1.342 11.136 0.191 1.00 84.56 86 HIS A CA 1
ATOM 655 C C . HIS A 1 86 ? 0.439 12.240 -0.348 1.00 84.56 86 HIS A C 1
ATOM 657 O O . HIS A 1 86 ? 0.907 13.310 -0.741 1.00 84.56 86 HIS A O 1
ATOM 663 N N . PHE A 1 87 ? -0.861 11.973 -0.336 1.00 83.06 87 PHE A N 1
ATOM 664 C CA . PHE A 1 87 ? -1.919 12.908 -0.674 1.00 83.06 87 PHE A CA 1
ATOM 665 C C . PHE A 1 87 ? -2.886 12.976 0.515 1.00 83.06 87 PHE A C 1
ATOM 667 O O . PHE A 1 87 ? -3.741 12.098 0.668 1.00 83.06 87 PHE A O 1
ATOM 674 N N . PRO A 1 88 ? -2.759 14.004 1.372 1.00 69.88 88 PRO A N 1
ATOM 675 C CA . PRO A 1 88 ? -3.581 14.125 2.575 1.00 69.88 88 PRO A CA 1
ATOM 676 C C . PRO A 1 88 ? -5.052 14.419 2.260 1.00 69.88 88 PRO A C 1
ATOM 678 O O . PRO A 1 88 ? -5.913 14.187 3.103 1.00 69.88 88 PRO A O 1
ATOM 681 N N . GLU A 1 89 ? -5.346 14.915 1.055 1.00 72.31 89 GLU A N 1
ATOM 682 C CA . GLU A 1 89 ? -6.695 15.260 0.618 1.00 72.31 89 GLU A CA 1
ATOM 683 C C . GLU A 1 89 ? -7.154 14.381 -0.559 1.00 72.31 89 GLU A C 1
ATOM 685 O O . GLU A 1 89 ? -6.402 14.185 -1.526 1.00 72.31 89 GLU A O 1
ATOM 690 N N . PRO A 1 90 ? -8.402 13.881 -0.526 1.00 65.44 90 PRO A N 1
ATOM 691 C CA . PRO A 1 90 ? -8.941 13.049 -1.591 1.00 65.44 90 PRO A CA 1
ATOM 692 C C . PRO A 1 90 ? -9.089 13.860 -2.884 1.00 65.44 90 PRO A C 1
ATOM 694 O O . PRO A 1 90 ? -9.659 14.949 -2.894 1.00 65.44 90 PRO A O 1
ATOM 697 N N . GLY A 1 91 ? -8.605 13.311 -4.001 1.00 64.88 91 GLY A N 1
ATOM 698 C CA . GLY A 1 91 ? -8.675 13.971 -5.312 1.00 64.88 91 GLY A CA 1
ATOM 699 C C . GLY A 1 91 ? -7.557 14.982 -5.593 1.00 64.88 91 GLY A C 1
ATOM 700 O O . GLY A 1 91 ? -7.504 15.519 -6.696 1.00 64.88 91 GLY A O 1
ATOM 701 N N . THR A 1 92 ? -6.632 15.191 -4.650 1.00 64.38 92 THR A N 1
ATOM 702 C CA . THR A 1 92 ? -5.371 15.930 -4.880 1.00 64.38 92 THR A CA 1
ATOM 703 C C . THR A 1 92 ? -4.353 15.098 -5.663 1.00 64.38 92 THR A C 1
ATOM 705 O O . THR A 1 92 ? -3.335 15.593 -6.148 1.00 64.38 92 THR A O 1
ATOM 708 N N . GLU A 1 93 ? -4.648 13.816 -5.838 1.00 66.88 93 GLU A N 1
ATOM 709 C CA . GLU A 1 93 ? -3.897 12.934 -6.702 1.00 66.88 93 GLU A CA 1
ATOM 710 C C . GLU A 1 93 ? -3.892 13.432 -8.152 1.00 66.88 93 GLU A C 1
ATOM 712 O O . GLU A 1 93 ? -4.955 13.651 -8.739 1.00 66.88 93 GLU A O 1
ATOM 717 N N . PRO A 1 94 ? -2.710 13.556 -8.784 1.00 59.38 94 PRO A N 1
ATOM 718 C CA . PRO A 1 94 ? -2.646 13.804 -10.210 1.00 59.38 94 PRO A CA 1
ATOM 719 C C . PRO A 1 94 ? -3.433 12.704 -10.923 1.00 59.38 94 PRO A C 1
ATOM 721 O O . PRO A 1 94 ? -3.257 11.531 -10.582 1.00 59.38 94 PRO A O 1
ATOM 724 N N . GLY A 1 95 ? -4.230 13.061 -11.936 1.00 57.75 95 GLY A N 1
ATOM 725 C CA . GLY A 1 95 ? -5.003 12.129 -12.776 1.00 57.75 95 GLY A CA 1
ATOM 726 C C . GLY A 1 95 ? -4.159 11.154 -13.614 1.00 57.75 95 GLY A C 1
ATOM 727 O O . GLY A 1 95 ? -4.599 10.687 -14.659 1.00 57.75 95 GLY A O 1
ATOM 728 N N . THR A 1 96 ? -2.925 10.887 -13.194 1.00 62.66 96 THR A N 1
ATOM 729 C CA . THR A 1 96 ? -2.083 9.798 -13.671 1.00 62.66 96 THR A CA 1
ATOM 730 C C . THR A 1 96 ? -2.818 8.484 -13.452 1.00 62.66 96 THR A C 1
ATOM 732 O O . THR A 1 96 ? -3.264 8.203 -12.340 1.00 62.66 96 THR A O 1
ATOM 735 N N . ALA A 1 97 ? -2.932 7.686 -14.512 1.00 68.62 97 ALA A N 1
ATOM 736 C CA . ALA A 1 97 ? -3.420 6.323 -14.400 1.00 68.62 97 ALA A CA 1
ATOM 737 C C . ALA A 1 97 ? -2.537 5.556 -13.405 1.00 68.62 97 ALA A C 1
ATOM 739 O O . ALA A 1 97 ? -1.311 5.587 -13.512 1.00 68.62 97 ALA A O 1
ATOM 740 N N . VAL A 1 98 ? -3.169 4.931 -12.416 1.00 83.38 98 VAL A N 1
ATOM 741 C CA . VAL A 1 98 ? -2.523 3.955 -11.540 1.00 83.38 98 VAL A CA 1
ATOM 742 C C . VAL A 1 98 ? -2.704 2.585 -12.179 1.00 83.38 98 VAL A C 1
ATOM 744 O O . VAL A 1 98 ? -3.799 2.256 -12.634 1.00 83.38 98 VAL A O 1
ATOM 747 N N . ASP A 1 99 ? -1.634 1.805 -12.244 1.00 87.38 99 ASP A N 1
ATOM 748 C CA . ASP A 1 99 ? -1.663 0.465 -12.828 1.00 87.38 99 ASP A CA 1
ATOM 749 C C . ASP A 1 99 ? -2.326 -0.533 -11.876 1.00 87.38 99 ASP A C 1
ATOM 751 O O . ASP A 1 99 ? -2.974 -1.480 -12.315 1.00 87.38 99 ASP A O 1
ATOM 755 N N . ALA A 1 100 ? -2.210 -0.289 -10.568 1.00 88.44 100 ALA A N 1
ATOM 756 C CA . ALA A 1 100 ? -2.933 -0.996 -9.521 1.00 88.44 100 ALA A CA 1
ATOM 757 C C . ALA A 1 100 ? -3.377 -0.013 -8.434 1.00 88.44 100 ALA A C 1
ATOM 759 O O . ALA A 1 100 ? -2.663 0.938 -8.124 1.00 88.44 100 ALA A O 1
ATOM 760 N N . SER A 1 101 ? -4.531 -0.243 -7.815 1.00 87.31 101 SER A N 1
ATOM 761 C CA . SER A 1 101 ? -4.957 0.489 -6.629 1.00 87.31 101 SER A CA 1
ATOM 762 C C . SER A 1 101 ? -5.562 -0.422 -5.570 1.00 87.31 101 SER A C 1
ATOM 764 O O . SER A 1 101 ? -6.314 -1.340 -5.890 1.00 87.31 101 SER A O 1
ATOM 766 N N . LEU A 1 102 ? -5.243 -0.165 -4.301 1.00 88.00 102 LEU A N 1
ATOM 767 C CA . LEU A 1 102 ? -5.913 -0.787 -3.162 1.00 88.00 102 LEU A CA 1
ATOM 768 C C . LEU A 1 102 ? -6.796 0.230 -2.456 1.00 88.00 102 LEU A C 1
ATOM 770 O O . LEU A 1 102 ? -6.392 1.363 -2.197 1.00 88.00 102 LEU A O 1
ATOM 774 N N . ARG A 1 103 ? -8.001 -0.205 -2.101 1.00 87.38 103 ARG A N 1
ATOM 775 C CA . ARG A 1 103 ? -8.983 0.557 -1.335 1.00 87.38 103 ARG A CA 1
ATOM 776 C C . ARG A 1 103 ? -9.400 -0.238 -0.104 1.00 87.38 103 ARG A C 1
ATOM 778 O O . ARG A 1 103 ? -9.825 -1.389 -0.218 1.00 87.38 103 ARG A O 1
ATOM 785 N N . GLY A 1 104 ? -9.335 0.399 1.056 1.00 87.44 104 GLY A N 1
ATOM 786 C CA . GLY A 1 104 ? -9.807 -0.151 2.326 1.00 87.44 104 GLY A CA 1
ATOM 787 C C . GLY A 1 104 ? -9.654 0.856 3.451 1.00 87.44 104 GLY A C 1
ATOM 788 O O . GLY A 1 104 ? -9.332 2.015 3.196 1.00 87.44 104 GLY A O 1
ATOM 789 N N . THR A 1 105 ? -9.893 0.426 4.684 1.00 88.12 105 THR A N 1
ATOM 790 C CA . THR A 1 105 ? -9.591 1.270 5.848 1.00 88.12 105 THR A CA 1
ATOM 791 C C . THR A 1 105 ? -8.082 1.420 6.022 1.00 88.12 105 THR A C 1
ATOM 793 O O . THR A 1 105 ? -7.313 0.535 5.635 1.00 88.12 105 THR A O 1
ATOM 796 N N . ALA A 1 106 ? -7.640 2.512 6.643 1.00 84.50 106 ALA A N 1
ATOM 797 C CA . ALA A 1 106 ? -6.232 2.727 6.972 1.00 84.50 106 ALA A CA 1
ATOM 798 C C . ALA A 1 106 ? -5.656 1.542 7.767 1.00 84.50 106 ALA A C 1
ATOM 800 O O . ALA A 1 106 ? -4.553 1.068 7.496 1.00 84.50 106 ALA A O 1
ATOM 801 N N . GLY A 1 107 ? -6.454 1.011 8.701 1.00 82.06 107 GLY A N 1
ATOM 802 C CA . GLY A 1 107 ? -6.126 -0.170 9.497 1.00 82.06 107 GLY A CA 1
ATOM 803 C C . GLY A 1 107 ? -5.928 -1.433 8.655 1.00 82.06 107 GLY A C 1
ATOM 804 O O . GLY A 1 107 ? -4.972 -2.175 8.864 1.00 82.06 107 GLY A O 1
ATOM 805 N N . GLU A 1 108 ? -6.794 -1.693 7.679 1.00 85.75 108 GLU A N 1
ATOM 806 C CA . GLU A 1 108 ? -6.636 -2.854 6.796 1.00 85.75 108 GLU A CA 1
ATOM 807 C C . GLU A 1 108 ? -5.457 -2.683 5.834 1.00 85.75 108 GLU A C 1
ATOM 809 O O . GLU A 1 108 ? -4.730 -3.648 5.604 1.00 85.75 108 GLU A O 1
ATOM 814 N N . LEU A 1 109 ? -5.232 -1.469 5.316 1.00 85.44 109 LEU A N 1
ATOM 815 C CA . LEU A 1 109 ? -4.091 -1.158 4.452 1.00 85.44 109 LEU A CA 1
ATOM 816 C C . LEU A 1 109 ? -2.771 -1.401 5.185 1.00 85.44 109 LEU A C 1
ATOM 818 O O . LEU A 1 109 ? -1.932 -2.151 4.688 1.00 85.44 109 LEU A O 1
ATOM 822 N N . VAL A 1 110 ? -2.603 -0.844 6.389 1.00 83.00 110 VAL A N 1
ATOM 823 C CA . VAL A 1 110 ? -1.377 -1.041 7.176 1.00 83.00 110 VAL A CA 1
ATOM 824 C C . VAL A 1 110 ? -1.193 -2.513 7.551 1.00 83.00 110 VAL A C 1
ATOM 826 O O . VAL A 1 110 ? -0.101 -3.064 7.416 1.00 83.00 110 VAL A O 1
ATOM 829 N N . LEU A 1 111 ? -2.265 -3.216 7.933 1.00 82.19 111 LEU A N 1
ATOM 830 C CA . LEU A 1 111 ? -2.191 -4.649 8.221 1.00 82.19 111 LEU A CA 1
ATOM 831 C C . LEU A 1 111 ? -1.820 -5.468 6.978 1.00 82.19 111 LEU A C 1
ATOM 833 O O . LEU A 1 111 ? -1.073 -6.440 7.105 1.00 82.19 111 LEU A O 1
ATOM 837 N N . ALA A 1 112 ? -2.308 -5.100 5.795 1.00 80.81 112 ALA A N 1
ATOM 838 C CA . ALA A 1 112 ? -1.962 -5.770 4.546 1.00 80.81 112 ALA A CA 1
ATOM 839 C C . ALA A 1 112 ? -0.494 -5.525 4.170 1.00 80.81 112 ALA A C 1
ATOM 841 O O . ALA A 1 112 ? 0.204 -6.471 3.808 1.00 80.81 112 ALA A O 1
ATOM 842 N N . LEU A 1 113 ? 0.006 -4.298 4.357 1.00 78.88 113 LEU A N 1
ATOM 843 C CA . LEU A 1 113 ? 1.415 -3.939 4.155 1.00 78.88 113 LEU A CA 1
ATOM 844 C C . LEU A 1 113 ? 2.346 -4.730 5.086 1.00 78.88 113 LEU A C 1
ATOM 846 O O . LEU A 1 113 ? 3.346 -5.295 4.644 1.00 78.88 113 LEU A O 1
ATOM 850 N N . TYR A 1 114 ? 1.963 -4.905 6.355 1.00 74.38 114 TYR A N 1
ATOM 851 C CA . TYR A 1 114 ? 2.670 -5.790 7.291 1.00 74.38 114 TYR A CA 1
ATOM 852 C C . TYR A 1 114 ? 2.431 -7.293 7.040 1.00 74.38 114 TYR A C 1
ATOM 854 O O . TYR A 1 114 ? 2.880 -8.131 7.836 1.00 74.38 114 TYR A O 1
ATOM 862 N N . SER A 1 115 ? 1.726 -7.662 5.962 1.00 72.19 115 SER A N 1
ATOM 863 C CA . SER A 1 115 ? 1.340 -9.037 5.621 1.00 72.19 115 SER A CA 1
ATOM 864 C C . SER A 1 115 ? 0.605 -9.757 6.767 1.00 72.19 115 SER A C 1
ATOM 866 O O . SER A 1 115 ? 0.738 -10.970 6.956 1.00 72.19 115 SER A O 1
ATOM 868 N N . ARG A 1 116 ? -0.149 -9.007 7.580 1.00 77.44 116 ARG A N 1
ATOM 869 C CA . ARG A 1 116 ? -1.006 -9.520 8.664 1.00 77.44 116 ARG A CA 1
ATOM 870 C C . ARG A 1 116 ? -2.378 -9.945 8.159 1.00 77.44 116 ARG A C 1
ATOM 872 O O . ARG A 1 116 ? -2.960 -10.860 8.735 1.00 77.44 116 ARG A O 1
ATOM 879 N N . VAL A 1 117 ? -2.861 -9.310 7.096 1.00 77.81 117 VAL A N 1
ATOM 880 C CA . VAL A 1 117 ? -4.064 -9.704 6.356 1.00 77.81 117 VAL A CA 1
ATOM 881 C C . VAL A 1 117 ? -3.711 -9.870 4.877 1.00 77.81 117 VAL A C 1
ATOM 883 O O . VAL A 1 117 ? -2.789 -9.205 4.402 1.00 77.81 117 VAL A O 1
ATOM 886 N N . PRO A 1 118 ? -4.384 -10.772 4.145 1.00 73.38 118 PRO A N 1
ATOM 887 C CA . PRO A 1 118 ? -4.156 -10.904 2.713 1.00 73.38 118 PRO A CA 1
ATOM 888 C C . PRO A 1 118 ? -4.647 -9.649 1.985 1.00 73.38 118 PRO A C 1
ATOM 890 O O . PRO A 1 118 ? -5.693 -9.096 2.326 1.00 73.38 118 PRO A O 1
ATOM 893 N N . VAL A 1 119 ? -3.910 -9.226 0.956 1.00 71.25 119 VAL A N 1
ATOM 894 C CA . VAL A 1 119 ? -4.302 -8.099 0.090 1.00 71.25 119 VAL A CA 1
ATOM 895 C C . VAL A 1 119 ? -5.626 -8.364 -0.632 1.00 71.25 119 VAL A C 1
ATOM 897 O O . VAL A 1 119 ? -6.351 -7.421 -0.920 1.00 71.25 119 VAL A O 1
ATOM 900 N N . ASP A 1 120 ? -5.997 -9.634 -0.833 1.00 73.25 120 ASP A N 1
ATOM 901 C CA . ASP A 1 120 ? -7.297 -10.048 -1.378 1.00 73.25 120 ASP A CA 1
ATOM 902 C C . ASP A 1 120 ? -8.491 -9.702 -0.474 1.00 73.25 120 ASP A C 1
ATOM 904 O O . ASP A 1 120 ? -9.633 -9.715 -0.931 1.00 73.25 120 ASP A O 1
ATOM 908 N N . SER A 1 121 ? -8.257 -9.396 0.807 1.00 79.31 121 SER A N 1
ATOM 909 C CA . SER A 1 121 ? -9.311 -8.872 1.684 1.00 79.31 121 SER A CA 1
ATOM 910 C C . SER A 1 121 ? -9.667 -7.417 1.363 1.00 79.31 121 SER A C 1
ATOM 912 O O . SER A 1 121 ? -10.740 -6.956 1.747 1.00 79.31 121 SER A O 1
ATOM 914 N N . LEU A 1 122 ? -8.781 -6.689 0.678 1.00 83.25 122 LEU A N 1
ATOM 915 C CA . LEU A 1 122 ? -8.975 -5.298 0.281 1.00 83.25 122 LEU A CA 1
ATOM 916 C C . LEU A 1 122 ? -9.587 -5.210 -1.119 1.00 83.25 122 LEU A C 1
ATOM 918 O O . LEU A 1 122 ? -9.495 -6.129 -1.933 1.00 83.25 122 LEU A O 1
ATOM 922 N N . LYS A 1 123 ? -10.188 -4.060 -1.437 1.00 85.50 123 LYS A N 1
ATOM 923 C CA . LYS A 1 123 ? -10.655 -3.796 -2.800 1.00 85.50 123 LYS A CA 1
ATOM 924 C C . LYS A 1 123 ? -9.467 -3.441 -3.681 1.00 85.50 123 LYS A C 1
ATOM 926 O O . LYS A 1 123 ? -8.990 -2.311 -3.646 1.00 85.50 123 LYS A O 1
ATOM 931 N N . LEU A 1 124 ? -9.024 -4.410 -4.466 1.00 87.50 124 LEU A N 1
ATOM 932 C CA . LEU A 1 124 ? -8.000 -4.234 -5.481 1.00 87.50 124 LEU A CA 1
ATOM 933 C C . LEU A 1 124 ? -8.635 -3.895 -6.832 1.00 87.50 124 LEU A C 1
ATOM 935 O O . LEU A 1 124 ? -9.562 -4.572 -7.275 1.00 87.50 124 LEU A O 1
ATOM 939 N N . ASP A 1 125 ? -8.109 -2.870 -7.487 1.00 85.62 125 ASP A N 1
ATOM 940 C CA . ASP A 1 125 ? -8.447 -2.473 -8.853 1.00 85.62 125 ASP A CA 1
ATOM 941 C C . ASP A 1 125 ? -7.154 -2.386 -9.683 1.00 85.62 125 ASP A C 1
ATOM 943 O O . ASP A 1 125 ? -6.110 -2.022 -9.148 1.00 85.62 125 ASP A O 1
ATOM 947 N N . GLY A 1 126 ? -7.188 -2.752 -10.966 1.00 84.56 126 GLY A N 1
ATOM 948 C CA . GLY A 1 126 ? -5.992 -2.799 -11.824 1.00 84.56 126 GLY A CA 1
ATOM 949 C C . GLY A 1 126 ? -5.221 -4.131 -11.797 1.00 84.56 126 GLY A C 1
ATOM 950 O O . GLY A 1 126 ? -5.803 -5.197 -11.575 1.00 84.56 126 GLY A O 1
ATOM 951 N N . ASP A 1 127 ? -3.916 -4.097 -12.087 1.00 85.00 127 ASP A N 1
ATOM 952 C CA . ASP A 1 127 ? -3.075 -5.291 -12.229 1.00 85.00 127 ASP A CA 1
ATOM 953 C C . ASP A 1 127 ? -2.481 -5.752 -10.890 1.00 85.00 127 ASP A C 1
ATOM 955 O O . ASP A 1 127 ? -1.454 -5.265 -10.409 1.00 85.00 127 ASP A O 1
ATOM 959 N N . ARG A 1 128 ? -3.107 -6.782 -10.307 1.00 79.56 128 ARG A N 1
ATOM 960 C CA . ARG A 1 128 ? -2.630 -7.423 -9.072 1.00 79.56 128 ARG A CA 1
ATOM 961 C C . ARG A 1 128 ? -1.207 -7.967 -9.169 1.00 79.56 128 ARG A C 1
ATOM 963 O O . ARG A 1 128 ? -0.549 -8.092 -8.141 1.00 79.56 128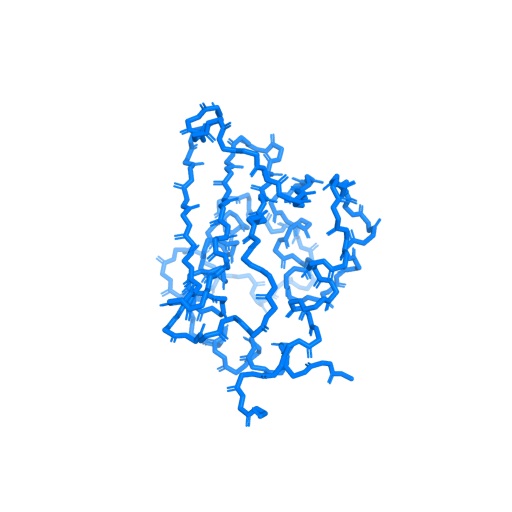 ARG A O 1
ATOM 970 N N . ARG A 1 129 ? -0.719 -8.284 -10.377 1.00 82.12 129 ARG A N 1
ATOM 971 C CA . ARG A 1 129 ? 0.631 -8.832 -10.551 1.00 82.12 129 ARG A CA 1
ATOM 972 C C . ARG A 1 129 ? 1.687 -7.855 -10.070 1.00 82.12 129 ARG A C 1
ATOM 974 O O . ARG A 1 129 ? 2.711 -8.294 -9.578 1.00 82.12 129 ARG A O 1
ATOM 981 N N . ILE A 1 130 ? 1.439 -6.551 -10.165 1.00 82.06 130 ILE A N 1
ATOM 982 C CA . ILE A 1 130 ? 2.377 -5.529 -9.694 1.00 82.06 130 ILE A CA 1
ATOM 983 C C . ILE A 1 130 ? 2.545 -5.621 -8.172 1.00 82.06 130 ILE A C 1
ATOM 985 O O . ILE A 1 130 ? 3.660 -5.497 -7.671 1.00 82.06 130 ILE A O 1
ATOM 989 N N . LEU A 1 131 ? 1.463 -5.901 -7.437 1.00 77.81 131 LEU A N 1
ATOM 990 C CA . LEU A 1 131 ? 1.517 -6.116 -5.990 1.00 77.81 131 LEU A CA 1
ATOM 991 C C . LEU A 1 131 ? 2.167 -7.445 -5.628 1.00 77.81 131 LEU A C 1
ATOM 993 O O . LEU A 1 131 ? 2.982 -7.472 -4.712 1.00 77.81 131 LEU A O 1
ATOM 997 N N . ASP A 1 132 ? 1.838 -8.522 -6.347 1.00 78.56 132 ASP A N 1
ATOM 998 C CA . ASP A 1 132 ? 2.513 -9.814 -6.185 1.00 78.56 132 ASP A CA 1
ATOM 999 C C . ASP A 1 132 ? 4.029 -9.640 -6.394 1.00 78.56 132 ASP A C 1
ATOM 1001 O O . ASP A 1 132 ? 4.811 -9.990 -5.515 1.00 78.56 132 ASP A O 1
ATOM 1005 N N . LEU A 1 133 ? 4.446 -8.963 -7.471 1.00 79.94 133 LEU A N 1
ATOM 1006 C CA . LEU A 1 133 ? 5.850 -8.651 -7.754 1.00 79.94 133 LEU A CA 1
ATOM 1007 C C . LEU A 1 133 ? 6.497 -7.809 -6.653 1.00 79.94 133 LEU A C 1
ATOM 1009 O O . LEU A 1 133 ? 7.661 -8.033 -6.332 1.00 79.94 133 LEU A O 1
ATOM 1013 N N . LEU A 1 134 ? 5.771 -6.852 -6.071 1.00 75.06 134 LEU A N 1
ATOM 1014 C CA . LEU A 1 134 ? 6.269 -6.023 -4.976 1.00 75.06 134 LEU A CA 1
ATOM 1015 C C . LEU A 1 134 ? 6.448 -6.831 -3.683 1.00 75.06 134 LEU A C 1
ATOM 1017 O O . LEU A 1 134 ? 7.448 -6.657 -2.990 1.00 75.06 134 LEU A O 1
ATOM 1021 N N . LEU A 1 135 ? 5.520 -7.749 -3.397 1.00 70.25 135 LEU A N 1
ATOM 1022 C CA . LEU A 1 135 ? 5.593 -8.668 -2.262 1.00 70.25 135 LEU A CA 1
ATOM 1023 C C . LEU A 1 135 ? 6.679 -9.731 -2.449 1.00 70.25 135 LEU A C 1
ATOM 1025 O O . LEU A 1 135 ? 7.321 -10.111 -1.475 1.00 70.25 135 LEU A O 1
ATOM 1029 N N . GLU A 1 136 ? 6.884 -10.231 -3.665 1.00 70.44 136 GLU A N 1
ATOM 1030 C CA . GLU A 1 136 ? 7.898 -11.234 -4.009 1.00 70.44 136 GLU A CA 1
ATOM 1031 C C . GLU A 1 136 ? 9.303 -10.639 -4.162 1.00 70.44 136 GLU A C 1
ATOM 1033 O O . GLU A 1 136 ? 10.286 -11.380 -4.127 1.00 70.44 136 GLU A O 1
ATOM 1038 N N . ARG A 1 137 ? 9.411 -9.313 -4.300 1.00 66.62 137 ARG A N 1
ATOM 1039 C CA . ARG A 1 137 ? 10.672 -8.622 -4.567 1.00 66.62 137 ARG A CA 1
ATOM 1040 C C . ARG A 1 137 ? 11.717 -8.851 -3.472 1.00 66.62 137 ARG A C 1
ATOM 1042 O O . ARG A 1 137 ? 11.449 -8.651 -2.288 1.00 66.62 137 ARG A O 1
ATOM 1049 N N . ASP A 1 138 ? 12.937 -9.135 -3.920 1.00 58.47 138 ASP A N 1
ATOM 1050 C CA . ASP A 1 138 ? 14.193 -9.077 -3.172 1.00 58.47 138 ASP A CA 1
ATOM 1051 C C . ASP A 1 138 ? 15.136 -8.064 -3.882 1.00 58.47 138 ASP A C 1
ATOM 1053 O O . ASP A 1 138 ? 15.466 -8.266 -5.047 1.00 58.47 138 ASP A O 1
ATOM 1057 N N . PRO A 1 139 ? 15.487 -6.911 -3.286 1.00 53.12 139 PRO A N 1
ATOM 1058 C CA . PRO A 1 139 ? 16.420 -5.917 -3.804 1.00 53.12 139 PRO A CA 1
ATOM 1059 C C . PRO A 1 139 ? 17.894 -6.253 -3.545 1.00 53.12 139 PRO A C 1
ATOM 1061 O O . PRO A 1 139 ? 18.736 -5.471 -3.978 1.00 53.12 139 PRO A O 1
ATOM 1064 N N . ASP A 1 140 ? 18.210 -7.361 -2.867 1.00 50.53 140 ASP A N 1
ATOM 1065 C CA . ASP A 1 140 ? 19.574 -7.895 -2.748 1.00 50.53 140 ASP A CA 1
ATOM 1066 C C . ASP A 1 140 ? 19.841 -9.054 -3.745 1.00 50.53 140 ASP A C 1
ATOM 1068 O O . ASP A 1 140 ? 20.925 -9.643 -3.712 1.00 50.53 140 ASP A O 1
ATOM 1072 N N . ALA A 1 141 ? 18.873 -9.396 -4.611 1.00 48.69 141 ALA A N 1
ATOM 1073 C CA . ALA A 1 141 ? 18.970 -10.483 -5.597 1.00 48.69 141 ALA A CA 1
ATOM 1074 C C . ALA A 1 141 ? 19.766 -10.132 -6.866 1.00 48.69 141 ALA A C 1
ATOM 1076 O O . ALA A 1 141 ? 19.644 -8.993 -7.373 1.00 48.69 141 ALA A O 1
#